Protein AF-A0A4Y7T8H1-F1 (afdb_monomer_lite)

Organism: Coprinellus micaceus (NCBI:txid71717)

Radius of gyration: 14.83 Å; chains: 1; bounding box: 37×35×54 Å

Foldseek 3Di:
DPPPFQADFDPVQAQQDPLRDALSRQLQLLLCLVPVPDGDGYAAAQGEQDAADADPSQDLSCQEQLSLLSSQSSQVRSNYHGDDNVRRNVRNPPNHHQLDHPPVSRDPSHDRDNVSSVDDRPDDPVPPDD

Secondary structure (DSSP, 8-state):
---TT-----TT-----TTS--HHHHHHHHHTTT-TT---PPPPTTPPPPPPPPGGG--TTTSBHHHHHHHHHHHHHTT-PPP-HHHHHTTSTT--BSS---GGGS-TT----GGGG----S--------

Sequence (130 aa):
MASDGEPKCLPDMTTDNSLGQSSCVVAIKLARQCDTSYTLSPRPINGPAYVGPAGEEASDCICNTVFFSLLSDCSWCQGGALGYWSHYSGWCGRRILIGQYPPDLIPQDTAIPSWAYMWTPSSRRRGGHI

Structure (mmCIF, N/CA/C/O backbone):
data_AF-A0A4Y7T8H1-F1
#
_entry.id   AF-A0A4Y7T8H1-F1
#
loop_
_atom_site.group_PDB
_atom_site.id
_atom_site.type_symbol
_atom_site.label_atom_id
_atom_site.label_alt_id
_atom_site.label_comp_id
_atom_site.label_asym_id
_atom_site.label_entity_id
_atom_site.label_seq_id
_atom_site.pdbx_PDB_ins_code
_atom_site.Cartn_x
_atom_site.Cartn_y
_atom_site.Ca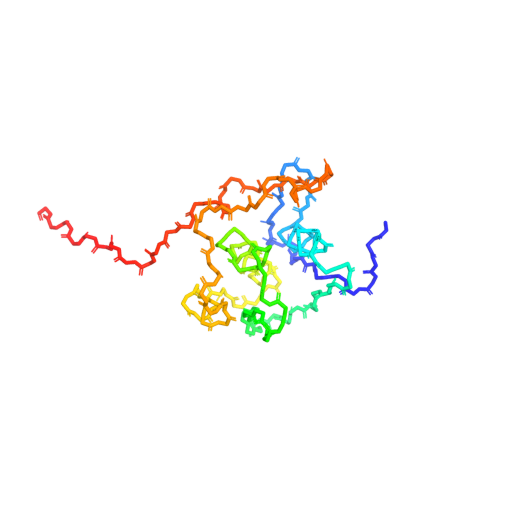rtn_z
_atom_site.occupancy
_atom_site.B_iso_or_equiv
_atom_site.auth_seq_id
_atom_site.auth_comp_id
_atom_site.auth_asym_id
_atom_site.auth_atom_id
_atom_site.pdbx_PDB_model_num
ATOM 1 N N . MET A 1 1 ? -7.617 -0.457 19.308 1.00 35.00 1 MET A N 1
ATOM 2 C CA . MET A 1 1 ? -7.397 0.996 19.445 1.00 35.00 1 MET A CA 1
ATOM 3 C C . MET A 1 1 ? -6.598 1.421 18.233 1.00 35.00 1 MET A C 1
ATOM 5 O O . MET A 1 1 ? -5.517 0.884 18.049 1.00 35.00 1 MET A O 1
ATOM 9 N N . ALA A 1 2 ? -7.177 2.236 17.349 1.00 41.66 2 ALA A N 1
ATOM 10 C CA . ALA A 1 2 ? -6.460 2.749 16.186 1.00 41.66 2 ALA A CA 1
ATOM 11 C C . ALA A 1 2 ? -5.398 3.726 16.696 1.00 41.66 2 ALA A C 1
ATOM 13 O O . ALA A 1 2 ? -5.743 4.706 17.352 1.00 41.66 2 ALA A O 1
ATOM 14 N N . SER A 1 3 ? -4.128 3.409 16.475 1.00 50.19 3 SER A N 1
ATOM 15 C CA . SER A 1 3 ? -3.001 4.276 16.805 1.00 50.19 3 SER A CA 1
ATOM 16 C C . SER A 1 3 ? -3.153 5.619 16.086 1.00 50.19 3 SER A C 1
ATOM 18 O O . SER A 1 3 ? -3.365 5.650 14.872 1.00 50.19 3 SER A O 1
ATOM 20 N N . ASP A 1 4 ? -3.072 6.718 16.837 1.00 51.53 4 ASP A N 1
ATOM 21 C CA . ASP A 1 4 ? -3.092 8.084 16.313 1.00 51.53 4 ASP A CA 1
ATOM 22 C C . ASP A 1 4 ? -1.983 8.246 15.261 1.00 51.53 4 ASP A C 1
ATOM 24 O O . ASP A 1 4 ? -0.799 8.258 15.585 1.00 51.53 4 ASP A O 1
ATOM 28 N N . GLY A 1 5 ? -2.365 8.282 13.982 1.00 69.81 5 GLY A N 1
ATOM 29 C CA . GLY A 1 5 ? -1.432 8.318 12.850 1.00 69.81 5 GLY A CA 1
ATOM 30 C C . GLY A 1 5 ? -1.799 7.398 11.685 1.00 69.81 5 GLY A C 1
ATOM 31 O O . GLY A 1 5 ? -1.234 7.553 10.606 1.00 69.81 5 GLY A O 1
ATOM 32 N N . GLU A 1 6 ? -2.748 6.473 11.858 1.00 79.75 6 GLU A N 1
ATOM 33 C CA . GLU A 1 6 ? -3.214 5.622 10.756 1.00 79.75 6 GLU A CA 1
ATOM 34 C C . GLU A 1 6 ? -4.133 6.394 9.779 1.00 79.75 6 GLU A C 1
ATOM 36 O O . GLU A 1 6 ? -5.000 7.146 10.238 1.00 79.75 6 GLU A O 1
ATOM 41 N N . PRO A 1 7 ? -3.974 6.238 8.448 1.00 90.44 7 PRO A N 1
ATOM 42 C CA . PRO A 1 7 ? -4.821 6.867 7.437 1.00 90.44 7 PRO A CA 1
ATOM 43 C C . PRO A 1 7 ? -6.281 6.438 7.580 1.00 90.44 7 PRO A C 1
ATOM 45 O O . PRO A 1 7 ? -6.600 5.249 7.636 1.00 90.44 7 PRO A O 1
ATOM 48 N N . LYS A 1 8 ? -7.180 7.424 7.617 1.00 90.62 8 LYS A N 1
ATOM 49 C CA . LYS A 1 8 ? -8.628 7.228 7.754 1.00 90.62 8 LYS A CA 1
ATOM 50 C C . LYS A 1 8 ? -9.340 7.847 6.566 1.00 90.62 8 LYS A C 1
ATOM 52 O O . LYS A 1 8 ? -8.998 8.951 6.155 1.00 90.62 8 LYS A O 1
ATOM 57 N N . CYS A 1 9 ? -10.345 7.151 6.055 1.00 92.00 9 CYS A N 1
ATOM 58 C CA . CYS A 1 9 ? -11.190 7.682 5.000 1.00 92.00 9 CYS A CA 1
ATOM 59 C C . CYS A 1 9 ? -12.064 8.839 5.508 1.00 92.00 9 CYS A C 1
ATOM 61 O O . CYS A 1 9 ? -12.377 8.927 6.700 1.00 92.00 9 CYS A O 1
ATOM 63 N N . LEU A 1 10 ? -12.456 9.720 4.590 1.00 92.75 10 LEU A N 1
ATOM 64 C CA . LEU A 1 10 ? -13.443 10.764 4.838 1.00 92.75 10 LEU A CA 1
ATOM 65 C C . LEU A 1 10 ? -14.822 10.137 5.129 1.00 92.75 10 LEU A C 1
ATOM 67 O O . LEU A 1 10 ? -15.107 9.047 4.630 1.00 92.75 10 LEU A O 1
ATOM 71 N N . PRO A 1 11 ? -15.692 10.800 5.918 1.00 86.69 11 PRO A N 1
ATOM 72 C CA . PRO A 1 11 ? -16.966 10.217 6.356 1.00 86.69 11 PRO A CA 1
ATOM 73 C C . PRO A 1 11 ? -17.909 9.774 5.228 1.00 86.69 11 PRO A C 1
ATOM 75 O O . PRO A 1 11 ? -18.721 8.877 5.429 1.00 86.69 11 PRO A O 1
ATOM 78 N N . ASP A 1 12 ? -17.820 10.407 4.061 1.00 86.19 12 ASP A N 1
ATOM 79 C CA . ASP A 1 12 ? -18.641 10.152 2.874 1.00 86.19 12 ASP A CA 1
ATOM 80 C C . ASP A 1 12 ? -17.994 9.184 1.868 1.00 86.19 12 ASP A C 1
ATOM 82 O O . ASP A 1 12 ? -18.626 8.813 0.880 1.00 86.19 12 ASP A O 1
ATOM 86 N N . MET A 1 13 ? -16.760 8.738 2.124 1.00 84.94 13 MET A N 1
ATOM 87 C CA . MET A 1 13 ? -15.978 7.888 1.226 1.00 84.94 13 MET A CA 1
ATOM 88 C C . MET A 1 13 ? -15.685 6.540 1.892 1.00 84.94 13 MET A C 1
ATOM 90 O O . MET A 1 13 ? -14.634 6.335 2.499 1.00 84.94 13 MET A O 1
ATOM 94 N N . THR A 1 14 ? -16.632 5.605 1.805 1.00 82.50 14 THR A N 1
ATOM 95 C CA . THR A 1 14 ? -16.517 4.281 2.438 1.00 82.50 14 THR A CA 1
ATOM 96 C C . THR A 1 14 ? -15.866 3.264 1.505 1.00 82.50 14 THR A C 1
ATOM 98 O O . THR A 1 14 ? -16.277 3.115 0.355 1.00 82.50 14 THR A O 1
ATOM 101 N N . THR A 1 15 ? -14.884 2.524 2.017 1.00 89.50 15 THR A N 1
ATOM 102 C CA . THR A 1 15 ? -14.121 1.514 1.259 1.00 89.50 15 THR A CA 1
ATOM 103 C C . THR A 1 15 ? -14.001 0.187 2.006 1.00 89.50 15 THR A C 1
ATOM 105 O O . THR A 1 15 ? -13.087 -0.605 1.782 1.00 89.50 15 THR A O 1
ATOM 108 N N . ASP A 1 16 ? -14.919 -0.050 2.940 1.00 94.25 16 ASP A N 1
ATOM 109 C CA . ASP A 1 16 ? -14.791 -1.138 3.894 1.00 94.25 16 ASP A CA 1
ATOM 110 C C . ASP A 1 16 ? -14.972 -2.516 3.245 1.00 94.25 16 ASP A C 1
ATOM 112 O O . ASP A 1 16 ? -15.842 -2.742 2.398 1.00 94.25 16 ASP A O 1
ATOM 116 N N . ASN A 1 17 ? -14.151 -3.468 3.679 1.00 94.75 17 ASN A N 1
ATOM 117 C CA . ASN A 1 17 ? -14.331 -4.879 3.367 1.00 94.75 17 ASN A CA 1
ATOM 118 C C . ASN A 1 17 ? -15.471 -5.507 4.201 1.00 94.75 17 ASN A C 1
ATOM 120 O O . ASN A 1 17 ? -16.095 -4.871 5.050 1.00 94.75 17 ASN A O 1
ATOM 124 N N . SER A 1 18 ? -15.706 -6.810 4.020 1.00 96.38 18 SER A N 1
ATOM 125 C CA . SER A 1 18 ? -16.727 -7.567 4.762 1.00 96.38 18 SER A CA 1
ATOM 126 C C . SER A 1 18 ? -16.505 -7.648 6.282 1.00 96.38 18 SER A C 1
ATOM 128 O O . SER A 1 18 ? -17.380 -8.136 6.991 1.00 96.38 18 SER A O 1
ATOM 130 N N . LEU A 1 19 ? -15.345 -7.213 6.782 1.00 95.88 19 LEU A N 1
ATOM 131 C CA . LEU A 1 19 ? -14.999 -7.141 8.203 1.00 95.88 19 LEU A CA 1
ATOM 132 C C . LEU A 1 19 ? -15.049 -5.699 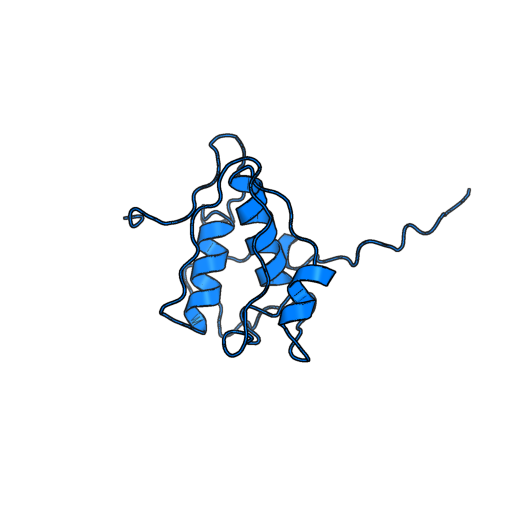8.744 1.00 95.88 19 LEU A C 1
ATOM 134 O O . LEU A 1 19 ? -14.633 -5.469 9.878 1.00 95.88 19 LEU A O 1
ATOM 138 N N . GLY A 1 20 ? -15.526 -4.727 7.955 1.00 93.75 20 GLY A N 1
ATOM 139 C CA . GLY A 1 20 ? -15.581 -3.319 8.360 1.00 93.75 20 GLY A CA 1
ATOM 140 C C . GLY A 1 20 ? -14.211 -2.633 8.395 1.00 93.75 20 GLY A C 1
ATOM 141 O O . GLY A 1 20 ? -14.013 -1.695 9.163 1.00 93.75 20 GLY A O 1
ATOM 142 N N . GLN A 1 21 ? -13.237 -3.132 7.630 1.00 94.62 21 GLN A N 1
ATOM 143 C CA . GLN A 1 21 ? -11.898 -2.550 7.536 1.00 94.62 21 GLN A CA 1
ATOM 144 C C . GLN A 1 21 ? -11.779 -1.759 6.242 1.00 94.62 21 GLN A C 1
ATOM 146 O O . GLN A 1 21 ? -11.973 -2.327 5.166 1.00 94.62 21 GLN A O 1
ATOM 151 N N . SER A 1 22 ? -11.395 -0.491 6.341 1.00 95.00 22 SER A N 1
ATOM 152 C CA . SER A 1 22 ? -11.162 0.348 5.168 1.00 95.00 22 SER A CA 1
ATOM 153 C C . SER A 1 22 ? -10.001 -0.168 4.319 1.00 95.00 22 SER A C 1
ATOM 155 O O . SER A 1 22 ? -9.094 -0.847 4.818 1.00 95.00 22 SER A O 1
ATOM 157 N N . SER A 1 23 ? -9.961 0.232 3.048 1.00 95.88 23 SER A N 1
ATOM 158 C CA . SER A 1 23 ? -8.848 -0.092 2.145 1.00 95.88 23 SER A CA 1
ATOM 159 C C . SER A 1 23 ? -7.476 0.303 2.709 1.00 95.88 23 SER A C 1
ATOM 161 O O . SER A 1 23 ? -6.493 -0.398 2.474 1.00 95.88 23 SER A O 1
ATOM 163 N N . CYS A 1 24 ? -7.401 1.370 3.515 1.00 95.75 24 CYS A N 1
ATOM 164 C CA . CYS A 1 24 ? -6.177 1.781 4.205 1.00 95.75 24 CYS A CA 1
ATOM 165 C C . CYS A 1 24 ? -5.708 0.763 5.252 1.00 95.75 24 CYS A C 1
ATOM 167 O O . CYS A 1 24 ? -4.538 0.375 5.253 1.00 95.75 24 CYS A O 1
ATOM 169 N N . VAL A 1 25 ? -6.627 0.298 6.106 1.00 95.50 25 VAL A N 1
ATOM 170 C CA . VAL A 1 25 ? -6.341 -0.713 7.136 1.00 95.50 25 VAL A CA 1
ATOM 171 C C . VAL A 1 25 ? -5.905 -2.017 6.473 1.00 95.50 25 VAL A C 1
ATOM 173 O O . VAL A 1 25 ? -4.897 -2.609 6.861 1.00 95.50 25 VAL A O 1
ATOM 176 N N . VAL A 1 26 ? -6.637 -2.456 5.442 1.00 96.75 26 VAL A N 1
ATOM 177 C CA . VAL A 1 26 ? -6.313 -3.689 4.712 1.00 96.75 26 VAL A CA 1
ATOM 178 C C . VAL A 1 26 ? -4.932 -3.574 4.062 1.00 96.75 26 VAL A C 1
ATOM 180 O O . VAL A 1 26 ? -4.109 -4.466 4.255 1.00 96.75 26 VAL A O 1
ATOM 183 N N . ALA A 1 27 ? -4.627 -2.470 3.369 1.00 95.69 27 ALA A N 1
ATOM 184 C CA . ALA A 1 27 ? -3.309 -2.253 2.769 1.00 95.69 27 ALA A CA 1
ATOM 185 C C . ALA A 1 27 ? -2.182 -2.355 3.813 1.00 95.69 27 ALA A C 1
ATOM 187 O O . ALA A 1 27 ? -1.240 -3.125 3.627 1.00 95.69 27 ALA A O 1
ATOM 188 N N . ILE A 1 28 ? -2.295 -1.661 4.950 1.00 95.00 28 ILE A N 1
ATOM 189 C CA . ILE A 1 28 ? -1.280 -1.713 6.016 1.00 95.00 28 ILE A CA 1
ATOM 190 C C . ILE A 1 28 ? -1.083 -3.141 6.529 1.00 95.00 28 ILE A C 1
ATOM 192 O O . ILE A 1 28 ? 0.057 -3.586 6.678 1.00 95.00 28 ILE A O 1
ATOM 196 N N . LYS A 1 29 ? -2.170 -3.877 6.785 1.00 95.69 29 LYS A N 1
ATOM 197 C CA . LYS A 1 29 ? -2.087 -5.255 7.284 1.00 95.69 29 LYS A CA 1
ATOM 198 C C . LYS A 1 29 ? -1.374 -6.192 6.312 1.00 95.69 29 LYS A C 1
ATOM 200 O O . LYS A 1 29 ? -0.557 -6.997 6.760 1.00 95.69 29 LYS A O 1
ATOM 205 N N . LEU A 1 30 ? -1.647 -6.060 5.012 1.00 95.62 30 LEU A N 1
ATOM 206 C CA . LEU A 1 30 ? -0.995 -6.852 3.967 1.00 95.62 30 LEU A CA 1
ATOM 207 C C . LEU A 1 30 ? 0.486 -6.491 3.795 1.00 95.62 30 LEU A C 1
ATOM 209 O O . LEU A 1 30 ? 1.318 -7.384 3.662 1.00 95.62 30 LEU A O 1
ATOM 213 N N . ALA A 1 31 ? 0.841 -5.203 3.820 1.00 93.62 31 ALA A N 1
ATOM 214 C CA . ALA A 1 31 ? 2.243 -4.785 3.729 1.00 93.62 31 ALA A CA 1
ATOM 215 C C . ALA A 1 31 ? 3.063 -5.259 4.941 1.00 93.62 31 ALA A C 1
ATOM 217 O O . ALA A 1 31 ? 4.206 -5.700 4.794 1.00 93.62 31 ALA A O 1
ATOM 218 N N . ARG A 1 32 ? 2.450 -5.262 6.132 1.00 93.81 32 ARG A N 1
ATOM 219 C CA . ARG A 1 32 ? 3.090 -5.705 7.379 1.00 93.81 32 ARG A CA 1
ATOM 220 C C . ARG A 1 32 ? 3.444 -7.184 7.446 1.00 93.81 32 ARG A C 1
ATOM 222 O O . ARG A 1 32 ? 4.204 -7.568 8.328 1.00 93.81 32 ARG A O 1
ATOM 229 N N . GLN A 1 33 ? 2.945 -8.000 6.520 1.00 93.31 33 GLN A N 1
ATOM 230 C CA . GLN A 1 33 ? 3.373 -9.398 6.415 1.00 93.31 33 GLN A CA 1
ATOM 231 C C . GLN A 1 33 ? 4.787 -9.543 5.855 1.00 93.31 33 GLN A C 1
ATOM 233 O O . GLN A 1 33 ? 5.384 -10.608 5.971 1.00 93.31 33 GLN A O 1
ATOM 238 N N . CYS A 1 34 ? 5.323 -8.477 5.262 1.00 89.25 34 CYS A N 1
ATOM 239 C CA . CYS A 1 34 ? 6.602 -8.506 4.554 1.00 89.25 34 CYS A CA 1
ATOM 240 C C . CYS A 1 34 ? 7.593 -7.523 5.150 1.00 89.25 34 CYS A C 1
ATOM 242 O O . CYS A 1 34 ? 8.784 -7.811 5.206 1.00 89.25 34 CYS A O 1
ATOM 244 N N . ASP A 1 35 ? 7.084 -6.417 5.685 1.00 90.44 35 ASP A N 1
ATOM 245 C CA . ASP A 1 35 ? 7.830 -5.547 6.575 1.00 90.44 35 ASP A CA 1
ATOM 246 C C . ASP A 1 35 ? 6.949 -5.148 7.759 1.00 90.44 35 ASP A C 1
ATOM 248 O O . ASP A 1 35 ? 6.069 -4.295 7.648 1.00 90.44 35 ASP A O 1
ATOM 252 N N . THR A 1 36 ? 7.205 -5.737 8.928 1.00 91.25 36 THR A N 1
ATOM 253 C CA . THR A 1 36 ? 6.450 -5.443 10.155 1.00 91.25 36 THR A CA 1
ATOM 254 C C . THR A 1 36 ? 6.521 -3.972 10.574 1.00 91.25 36 THR A C 1
ATOM 256 O O . THR A 1 36 ? 5.664 -3.516 11.334 1.00 91.25 36 THR A O 1
ATOM 259 N N . SER A 1 37 ? 7.526 -3.231 10.094 1.00 89.62 37 SER A N 1
ATOM 260 C CA . SER A 1 37 ? 7.699 -1.800 10.347 1.00 89.62 37 SER A CA 1
ATOM 261 C C . SER A 1 37 ? 6.947 -0.904 9.359 1.00 89.62 37 SER A C 1
ATOM 263 O O . SER A 1 37 ? 6.914 0.311 9.560 1.00 89.62 37 SER A O 1
ATOM 265 N N . TYR A 1 38 ? 6.275 -1.481 8.353 1.00 89.94 38 TYR A N 1
ATOM 266 C CA . TYR A 1 38 ? 5.532 -0.720 7.356 1.00 89.94 38 TYR A CA 1
ATOM 267 C C . TYR A 1 38 ? 4.522 0.225 8.014 1.00 89.94 38 TYR A C 1
ATOM 269 O O . TYR A 1 38 ? 3.666 -0.161 8.832 1.00 89.94 38 TYR A O 1
ATOM 277 N N . THR A 1 39 ? 4.611 1.486 7.604 1.00 89.75 39 THR A N 1
ATOM 278 C CA . THR A 1 39 ? 3.671 2.541 7.962 1.00 89.75 39 THR A CA 1
ATOM 279 C C . THR A 1 39 ? 3.158 3.205 6.699 1.00 89.75 39 THR A C 1
ATOM 281 O O . THR A 1 39 ? 3.860 3.314 5.697 1.00 89.75 39 THR A O 1
ATOM 284 N N . LEU A 1 40 ? 1.913 3.663 6.755 1.00 90.50 40 LEU A N 1
ATOM 285 C CA . LEU A 1 40 ? 1.310 4.447 5.694 1.00 90.50 40 LEU A CA 1
ATOM 286 C C . LEU A 1 40 ? 0.948 5.801 6.283 1.00 90.50 40 LEU A C 1
ATOM 288 O O . LEU A 1 40 ? 0.169 5.867 7.228 1.00 90.50 40 LEU A O 1
ATOM 292 N N . SER A 1 41 ? 1.535 6.879 5.772 1.00 91.88 41 SER A N 1
ATOM 293 C CA . SER A 1 41 ? 1.207 8.219 6.260 1.00 91.88 41 SER A CA 1
ATOM 294 C C . SER A 1 41 ? -0.153 8.672 5.722 1.00 91.88 41 SER A C 1
ATOM 296 O O . SER A 1 41 ? -0.445 8.416 4.547 1.00 91.88 41 SER A O 1
ATOM 298 N N . PRO A 1 42 ? -0.965 9.391 6.518 1.00 92.88 42 PRO A N 1
ATOM 299 C CA . PRO A 1 42 ? -2.192 10.006 6.034 1.00 92.88 42 PRO A CA 1
ATOM 300 C C . PRO A 1 42 ? -1.943 10.924 4.840 1.00 92.88 42 PRO A C 1
ATOM 302 O O . PRO A 1 42 ? -0.930 11.630 4.775 1.00 92.88 42 PRO A O 1
ATOM 305 N N . ARG A 1 43 ? -2.876 10.926 3.890 1.00 92.38 43 ARG A N 1
ATOM 306 C CA . ARG A 1 43 ? -2.817 11.767 2.700 1.00 92.38 43 ARG A CA 1
ATOM 307 C C . ARG A 1 43 ? -3.754 12.969 2.852 1.00 92.38 43 ARG A C 1
ATOM 309 O O . ARG A 1 43 ? -4.899 12.783 3.248 1.00 92.38 43 ARG A O 1
ATOM 316 N N . PRO A 1 44 ? -3.296 14.205 2.562 1.00 93.00 44 PRO A N 1
ATOM 317 C CA . PRO A 1 44 ? -4.181 15.361 2.570 1.00 93.00 44 PRO A CA 1
ATOM 318 C C . PRO A 1 44 ? -5.212 15.283 1.442 1.00 93.00 44 PRO A C 1
ATOM 320 O O . PRO A 1 44 ? -4.954 14.708 0.381 1.00 93.00 44 PRO A O 1
ATOM 323 N N . ILE A 1 45 ? -6.340 15.958 1.655 1.00 94.25 45 ILE A N 1
ATOM 324 C CA . ILE A 1 45 ? -7.351 16.208 0.624 1.00 94.25 45 ILE A CA 1
ATOM 325 C C . ILE A 1 45 ? -6.694 16.936 -0.556 1.00 94.25 45 ILE A C 1
ATOM 327 O O . ILE A 1 45 ? -5.882 17.843 -0.364 1.00 94.25 45 ILE A O 1
ATOM 331 N N . ASN A 1 46 ? -7.037 16.531 -1.778 1.00 94.44 46 ASN A N 1
ATOM 332 C CA . ASN A 1 46 ? -6.406 16.946 -3.034 1.00 94.44 46 ASN A CA 1
ATOM 333 C C . ASN A 1 46 ? -4.898 16.631 -3.114 1.00 94.44 46 ASN A C 1
ATOM 335 O O . ASN A 1 46 ? -4.190 17.165 -3.969 1.00 94.44 46 ASN A O 1
ATOM 339 N N . GLY A 1 47 ? -4.392 15.768 -2.229 1.00 93.75 47 GLY A N 1
ATOM 340 C CA . GLY A 1 47 ? -3.017 15.291 -2.248 1.00 93.75 47 GLY A CA 1
ATOM 341 C C . GLY A 1 47 ? -2.741 14.325 -3.405 1.00 93.75 47 GLY A C 1
ATOM 342 O O . GLY A 1 47 ? -3.666 13.765 -3.999 1.00 93.75 47 GLY A O 1
ATOM 343 N N . PRO A 1 48 ? -1.460 14.090 -3.733 1.00 94.38 48 PRO A N 1
ATOM 344 C CA . PRO A 1 48 ? -1.092 13.146 -4.783 1.00 94.38 48 PRO A CA 1
ATOM 345 C C . PRO A 1 48 ? -1.474 11.708 -4.406 1.00 94.38 48 PRO A C 1
ATOM 347 O O . PRO A 1 48 ? -1.647 11.391 -3.234 1.00 94.38 48 PRO A O 1
ATOM 350 N N . ALA A 1 49 ? -1.533 10.801 -5.380 1.00 94.31 49 ALA A N 1
ATOM 351 C CA . ALA A 1 49 ? -1.688 9.378 -5.088 1.00 94.31 49 ALA A CA 1
ATOM 352 C C . ALA A 1 49 ? -0.500 8.846 -4.269 1.00 94.31 49 ALA A C 1
ATOM 354 O O . ALA A 1 49 ? 0.589 9.432 -4.287 1.00 94.31 49 ALA A O 1
ATOM 355 N N . TYR A 1 50 ? -0.675 7.735 -3.556 1.00 93.75 50 TYR A N 1
ATOM 356 C CA . TYR A 1 50 ? 0.478 6.997 -3.039 1.00 93.75 50 TYR A CA 1
ATOM 357 C C . TYR A 1 50 ? 1.358 6.500 -4.192 1.00 93.75 50 TYR A C 1
ATOM 359 O O . TYR A 1 50 ? 0.879 6.204 -5.290 1.00 93.75 50 TYR A O 1
ATOM 367 N N . VAL A 1 51 ? 2.662 6.449 -3.937 1.00 91.06 51 VAL A N 1
ATOM 368 C CA . VAL A 1 51 ? 3.666 6.016 -4.913 1.00 91.06 51 VAL A CA 1
ATOM 369 C C . VAL A 1 51 ? 4.031 4.550 -4.702 1.00 91.06 51 VAL A C 1
ATOM 371 O O . VAL A 1 51 ? 3.680 3.952 -3.684 1.00 91.06 51 VAL A O 1
ATOM 374 N N . GLY A 1 52 ? 4.698 3.974 -5.701 1.00 85.56 52 GLY A N 1
ATOM 375 C CA . GLY A 1 52 ? 5.258 2.633 -5.602 1.00 85.56 52 GLY A CA 1
ATOM 376 C C . GLY A 1 52 ? 6.377 2.537 -4.560 1.00 85.56 52 GLY A C 1
ATOM 377 O O . GLY A 1 52 ? 6.908 3.564 -4.136 1.00 85.56 52 GLY A O 1
ATOM 378 N N . PRO A 1 53 ? 6.722 1.313 -4.140 1.00 83.75 53 PRO A N 1
ATOM 379 C CA . PRO A 1 53 ? 7.747 1.071 -3.129 1.00 83.75 53 PRO A CA 1
ATOM 380 C C . PRO A 1 53 ? 9.142 1.399 -3.647 1.00 83.75 53 PRO A C 1
ATOM 382 O O . PRO A 1 53 ? 9.475 1.055 -4.778 1.00 83.75 53 PRO A O 1
ATOM 385 N N . ALA A 1 54 ? 9.979 2.041 -2.837 1.00 73.56 54 ALA A N 1
ATOM 386 C CA . ALA A 1 54 ? 11.308 2.444 -3.281 1.00 73.56 54 ALA A CA 1
ATOM 387 C C . ALA A 1 54 ? 12.362 1.378 -2.938 1.00 73.56 54 ALA A C 1
ATOM 389 O O . ALA A 1 54 ? 12.415 0.863 -1.826 1.00 73.56 54 ALA A O 1
ATOM 390 N N . GLY A 1 55 ? 13.256 1.085 -3.887 1.00 75.62 55 GLY A N 1
ATOM 391 C CA . GLY A 1 55 ? 14.455 0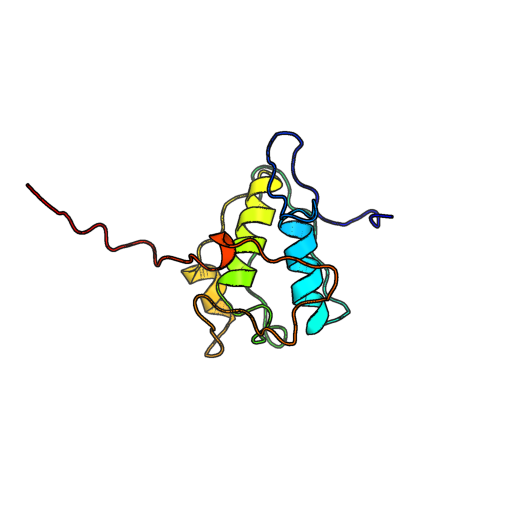.282 -3.631 1.00 75.62 55 GLY A CA 1
ATOM 392 C C . GLY A 1 55 ? 14.159 -1.120 -3.086 1.00 75.62 55 GLY A C 1
ATOM 393 O O . GLY A 1 55 ? 13.527 -1.932 -3.759 1.00 75.62 55 GLY A O 1
ATOM 394 N N . GLU A 1 56 ? 14.668 -1.412 -1.889 1.00 74.50 56 GLU A N 1
ATOM 395 C CA . GLU A 1 56 ? 14.599 -2.741 -1.262 1.00 74.50 56 GLU A CA 1
ATOM 396 C C . GLU A 1 56 ? 13.212 -3.099 -0.713 1.00 74.50 56 GLU A C 1
ATOM 398 O O . GLU A 1 56 ? 12.942 -4.272 -0.467 1.00 74.50 56 GLU A O 1
ATOM 403 N N . GLU A 1 57 ? 12.301 -2.129 -0.594 1.00 79.75 57 GLU A N 1
ATOM 404 C CA . GLU A 1 57 ? 10.924 -2.379 -0.151 1.00 79.75 57 GLU A CA 1
ATOM 405 C C . GLU A 1 57 ? 10.129 -3.193 -1.191 1.00 79.75 57 GLU A C 1
ATOM 407 O O . GLU A 1 57 ? 9.167 -3.885 -0.850 1.00 79.75 57 GLU A O 1
ATOM 412 N N . ALA A 1 58 ? 10.538 -3.150 -2.468 1.00 85.81 58 ALA A N 1
ATOM 413 C CA . ALA A 1 58 ? 9.869 -3.833 -3.570 1.00 85.81 58 ALA A CA 1
ATOM 414 C C . ALA A 1 58 ? 9.870 -5.368 -3.401 1.00 85.81 58 ALA A C 1
ATOM 416 O O . ALA A 1 58 ? 10.832 -6.070 -3.733 1.00 85.81 58 ALA A O 1
ATOM 417 N N . SER A 1 59 ? 8.732 -5.891 -2.946 1.00 87.56 59 SER A N 1
ATOM 418 C CA . SER A 1 59 ? 8.473 -7.309 -2.683 1.00 87.56 59 SER A CA 1
ATOM 419 C C . SER A 1 59 ? 7.141 -7.747 -3.291 1.00 87.56 59 SER A C 1
ATOM 421 O O . SER A 1 59 ? 6.292 -6.913 -3.604 1.00 87.56 59 SER A O 1
ATOM 423 N N . ASP A 1 60 ? 6.914 -9.055 -3.410 1.00 85.38 60 ASP A N 1
ATOM 424 C CA . ASP A 1 60 ? 5.675 -9.615 -3.974 1.00 85.38 60 ASP A CA 1
ATOM 425 C C . ASP A 1 60 ? 4.406 -9.180 -3.209 1.00 85.38 60 ASP A C 1
ATOM 427 O O . ASP A 1 60 ? 3.302 -9.208 -3.753 1.00 85.38 60 ASP A O 1
ATOM 431 N N . CYS A 1 61 ? 4.558 -8.713 -1.969 1.00 87.69 61 CYS A N 1
ATOM 432 C CA . CYS A 1 61 ? 3.477 -8.284 -1.083 1.00 87.69 61 CYS A CA 1
ATOM 433 C C . CYS A 1 61 ? 2.898 -6.924 -1.443 1.00 87.69 61 CYS A C 1
ATOM 435 O O . CYS A 1 61 ? 1.711 -6.677 -1.240 1.00 87.69 61 CYS A O 1
ATOM 437 N N . ILE A 1 62 ? 3.731 -6.046 -1.991 1.00 92.94 62 ILE A N 1
ATOM 438 C CA . ILE A 1 62 ? 3.331 -4.686 -2.354 1.00 92.94 62 ILE A CA 1
ATOM 439 C C . ILE A 1 62 ? 3.427 -4.455 -3.862 1.00 92.94 62 ILE A C 1
ATOM 441 O O . ILE A 1 62 ? 2.630 -3.718 -4.432 1.00 92.94 62 ILE A O 1
ATOM 445 N N . CYS A 1 63 ? 4.293 -5.190 -4.558 1.00 94.31 63 CYS A N 1
ATOM 446 C CA . CYS A 1 63 ? 4.393 -5.176 -6.010 1.00 94.31 63 CYS A CA 1
ATOM 447 C C . CYS A 1 63 ? 3.408 -6.125 -6.692 1.00 94.31 63 CYS A C 1
ATOM 449 O O . CYS A 1 63 ? 3.753 -6.995 -7.496 1.00 94.31 63 CYS A O 1
ATOM 451 N N . ASN A 1 64 ? 2.135 -5.910 -6.394 1.00 95.00 64 ASN A N 1
ATOM 452 C CA . ASN A 1 64 ? 1.038 -6.597 -7.042 1.00 95.00 64 ASN A CA 1
ATOM 453 C C . ASN A 1 64 ? -0.159 -5.663 -7.232 1.00 95.00 64 ASN A C 1
ATOM 455 O O . ASN A 1 64 ? -0.314 -4.659 -6.531 1.00 95.00 64 ASN A O 1
ATOM 459 N N . THR A 1 65 ? -1.018 -5.982 -8.198 1.00 95.62 65 THR A N 1
ATOM 460 C CA . THR A 1 65 ? -2.161 -5.112 -8.505 1.00 95.62 65 THR A CA 1
ATOM 461 C C . THR A 1 65 ? -3.208 -5.097 -7.396 1.00 95.62 65 THR A C 1
ATOM 463 O O . THR A 1 65 ? -3.975 -4.148 -7.332 1.00 95.62 65 THR A O 1
ATOM 466 N N . VAL A 1 66 ? -3.267 -6.119 -6.535 1.00 96.56 66 VAL A N 1
ATOM 467 C CA . VAL A 1 66 ? -4.243 -6.199 -5.435 1.00 96.56 66 VAL A CA 1
ATOM 468 C C . VAL A 1 66 ? -3.917 -5.163 -4.363 1.00 96.56 66 VAL A C 1
ATOM 470 O O . VAL A 1 66 ? -4.769 -4.355 -3.996 1.00 96.56 66 VAL A O 1
ATOM 473 N N . PHE A 1 67 ? -2.660 -5.127 -3.927 1.00 96.56 67 PHE A N 1
ATOM 474 C CA . PHE A 1 67 ? -2.142 -4.129 -3.006 1.00 96.56 67 PHE A CA 1
ATOM 475 C C . PHE A 1 67 ? -2.239 -2.724 -3.600 1.00 96.56 67 PHE A C 1
ATOM 477 O O . PHE A 1 67 ? -2.720 -1.812 -2.933 1.00 96.56 67 PHE A O 1
ATOM 484 N N . PHE A 1 68 ? -1.869 -2.545 -4.872 1.00 95.94 68 PHE A N 1
ATOM 485 C CA . PHE A 1 68 ? -2.039 -1.259 -5.548 1.00 95.94 68 PHE A CA 1
ATOM 486 C C . PHE A 1 68 ? -3.502 -0.799 -5.581 1.00 95.94 68 PHE A C 1
ATOM 488 O O . PHE A 1 68 ? -3.760 0.372 -5.319 1.00 95.94 68 PHE A O 1
ATOM 495 N N . SER A 1 69 ? -4.451 -1.689 -5.888 1.00 96.44 69 SER A N 1
ATOM 496 C CA . SER A 1 69 ? -5.883 -1.367 -5.893 1.00 96.44 69 SER A CA 1
ATOM 497 C C . SER A 1 69 ? -6.334 -0.837 -4.530 1.00 96.44 69 SER A C 1
ATOM 499 O O . SER A 1 69 ? -6.933 0.234 -4.463 1.00 96.44 69 SER A O 1
ATOM 501 N N . LEU A 1 70 ? -5.967 -1.529 -3.446 1.00 96.69 70 LEU A N 1
ATOM 502 C CA . LEU A 1 70 ? -6.251 -1.107 -2.069 1.00 96.69 70 LEU A CA 1
ATOM 503 C C . LEU A 1 70 ? -5.579 0.225 -1.715 1.00 96.69 70 LEU A C 1
ATOM 505 O O . LEU A 1 70 ? -6.199 1.100 -1.119 1.00 96.69 70 LEU A O 1
ATOM 509 N N . LEU A 1 71 ? -4.316 0.405 -2.098 1.00 96.25 71 LEU A N 1
ATOM 510 C CA . LEU A 1 71 ? -3.555 1.615 -1.802 1.00 96.25 71 LEU A CA 1
ATOM 511 C C . LEU A 1 71 ? -4.084 2.833 -2.579 1.00 96.25 71 LEU A C 1
ATOM 513 O O . LEU A 1 71 ? -4.182 3.933 -2.037 1.00 96.25 71 LEU A O 1
ATOM 517 N N . SER A 1 72 ? -4.447 2.638 -3.846 1.00 95.50 72 SER A N 1
ATOM 518 C CA . SER A 1 72 ? -5.054 3.663 -4.698 1.00 95.50 72 SER A CA 1
ATOM 519 C C . SER A 1 72 ? -6.403 4.110 -4.135 1.00 95.50 72 SER A C 1
ATOM 521 O O . SER A 1 72 ? -6.658 5.308 -4.006 1.00 95.50 72 SER A O 1
ATOM 523 N N . ASP A 1 73 ? -7.228 3.150 -3.725 1.00 95.62 73 ASP A N 1
ATOM 524 C CA . ASP A 1 73 ? -8.526 3.403 -3.110 1.00 95.62 73 ASP A CA 1
ATOM 525 C C . ASP A 1 73 ? -8.395 4.040 -1.715 1.00 95.62 73 ASP A C 1
ATOM 527 O O . ASP A 1 73 ? -9.130 4.962 -1.379 1.00 95.62 73 ASP A O 1
ATOM 531 N N . CYS A 1 74 ? -7.373 3.663 -0.939 1.00 96.50 74 CYS A N 1
ATOM 532 C CA . CYS A 1 74 ? -7.020 4.346 0.306 1.00 96.50 74 CYS A CA 1
ATOM 533 C C . CYS A 1 74 ? -6.657 5.825 0.078 1.00 96.50 74 CYS A C 1
ATOM 535 O O . CYS A 1 74 ? -7.056 6.691 0.857 1.00 96.50 74 CYS A O 1
ATOM 537 N N . SER A 1 75 ? -5.908 6.147 -0.982 1.00 95.75 75 SER A N 1
ATOM 538 C CA . SER A 1 75 ? -5.623 7.545 -1.339 1.00 95.75 75 SER A CA 1
ATOM 539 C C . SER A 1 75 ? -6.907 8.298 -1.683 1.00 95.75 75 SER A C 1
ATOM 541 O O . SER A 1 75 ? -7.141 9.393 -1.172 1.00 95.75 75 SER A O 1
ATOM 543 N N . TRP A 1 76 ? -7.763 7.690 -2.506 1.00 95.38 76 TRP A N 1
ATOM 544 C CA . TRP A 1 76 ? -9.032 8.283 -2.919 1.00 95.38 76 TRP A CA 1
ATOM 545 C C . TRP A 1 76 ? -9.986 8.506 -1.743 1.00 95.38 76 TRP A C 1
ATOM 547 O O . TRP A 1 76 ? -10.545 9.593 -1.610 1.00 95.38 76 TRP A O 1
ATOM 557 N N . CYS A 1 77 ? -10.104 7.538 -0.833 1.00 96.00 77 CYS A N 1
ATOM 558 C CA . CYS A 1 77 ? -10.996 7.655 0.316 1.00 96.00 77 CYS A CA 1
ATOM 559 C C . CYS A 1 77 ? -10.564 8.754 1.301 1.00 96.00 77 CYS A C 1
ATOM 561 O O . CYS A 1 77 ? -11.395 9.300 2.019 1.00 96.00 77 CYS A O 1
ATOM 563 N N . GLN A 1 78 ? -9.279 9.121 1.317 1.00 95.06 78 GLN A N 1
ATOM 564 C CA . GLN A 1 78 ? -8.747 10.263 2.073 1.00 95.06 78 GLN A CA 1
ATOM 565 C C . GLN A 1 78 ? -8.972 11.615 1.364 1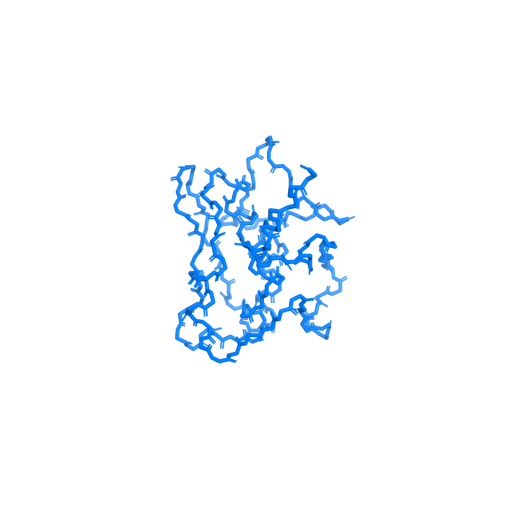.00 95.06 78 GLN A C 1
ATOM 567 O O . GLN A 1 78 ? -8.536 12.659 1.850 1.00 95.06 78 GLN A O 1
ATOM 572 N N . GLY A 1 79 ? -9.634 11.613 0.202 1.00 94.25 79 GLY A N 1
ATOM 573 C CA . GLY A 1 79 ? -9.808 12.782 -0.660 1.00 94.25 79 GLY A CA 1
ATOM 574 C C . GLY A 1 79 ? -8.586 13.096 -1.525 1.00 94.25 79 GLY A C 1
ATOM 575 O O . GLY A 1 79 ? -8.501 14.194 -2.072 1.00 94.25 79 GLY A O 1
ATOM 576 N N . GLY A 1 80 ? -7.620 12.181 -1.624 1.00 94.69 80 GLY A N 1
ATOM 577 C CA . GLY A 1 80 ? -6.455 12.295 -2.498 1.00 94.69 80 GLY A CA 1
ATOM 578 C C . GLY A 1 80 ? -6.733 11.827 -3.930 1.00 94.69 80 GLY A C 1
ATOM 579 O O . GLY A 1 80 ? -7.832 11.401 -4.287 1.00 94.69 80 GLY A O 1
ATOM 580 N N . ALA A 1 81 ? -5.709 11.886 -4.778 1.00 95.06 81 ALA A N 1
ATOM 581 C CA . ALA A 1 81 ? -5.800 11.396 -6.149 1.00 95.06 81 ALA A CA 1
ATOM 582 C C . ALA A 1 81 ? -5.768 9.857 -6.221 1.00 95.06 81 ALA A C 1
ATOM 584 O O . ALA A 1 81 ? -5.091 9.199 -5.426 1.00 95.06 81 ALA A O 1
ATOM 585 N N . LEU A 1 82 ? -6.438 9.292 -7.230 1.00 92.88 82 LEU A N 1
ATOM 586 C CA . LEU A 1 82 ? -6.294 7.883 -7.603 1.00 92.88 82 LEU A CA 1
ATOM 587 C C . LEU A 1 82 ? -4.909 7.622 -8.207 1.00 92.88 82 LEU A C 1
ATOM 589 O O . LEU A 1 82 ? -4.378 8.428 -8.977 1.00 92.88 82 LEU A O 1
ATOM 593 N N . GLY A 1 83 ? -4.330 6.473 -7.870 1.00 90.69 83 GLY A N 1
ATOM 594 C CA . GLY A 1 83 ? -3.068 6.012 -8.433 1.00 90.69 83 GLY A CA 1
ATOM 595 C C . GLY A 1 83 ? -3.221 5.473 -9.854 1.00 90.69 83 GLY A C 1
ATOM 596 O O . GLY A 1 83 ? -4.260 4.936 -10.237 1.00 90.69 83 GLY A O 1
ATOM 597 N N . TYR A 1 84 ? -2.138 5.555 -10.627 1.00 92.00 84 TYR A N 1
ATOM 598 C CA . TYR A 1 84 ? -2.015 4.889 -11.923 1.00 92.00 84 TYR A CA 1
ATOM 599 C C . TYR A 1 84 ? -1.074 3.699 -11.797 1.00 92.00 84 TYR A C 1
ATOM 601 O O . TYR A 1 84 ? 0.062 3.853 -11.345 1.00 92.00 84 TYR A O 1
ATOM 609 N N . TRP A 1 85 ? -1.521 2.525 -12.249 1.00 91.62 85 TRP A N 1
ATOM 610 C CA . TRP A 1 85 ? -0.718 1.306 -12.148 1.00 91.62 85 TRP A CA 1
ATOM 611 C C . TRP A 1 85 ? 0.625 1.445 -12.859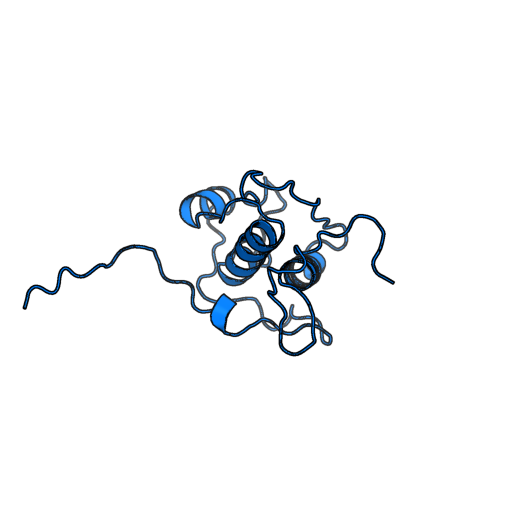 1.00 91.62 85 TRP A C 1
ATOM 613 O O . TRP A 1 85 ? 1.635 1.076 -12.285 1.00 91.62 85 TRP A O 1
ATOM 623 N N . SER A 1 86 ? 0.661 2.042 -14.055 1.00 91.06 86 SER A N 1
ATOM 624 C CA . SER A 1 86 ? 1.907 2.242 -14.810 1.00 91.06 86 SER A CA 1
ATOM 625 C C . SER A 1 86 ? 2.953 3.052 -14.042 1.00 91.06 86 SER A C 1
ATOM 627 O O . SER A 1 86 ? 4.144 2.772 -14.155 1.00 91.06 86 SER A O 1
ATOM 629 N N . HIS A 1 87 ? 2.518 4.032 -13.243 1.00 91.38 87 HIS A N 1
ATOM 630 C CA . HIS A 1 87 ? 3.406 4.804 -12.380 1.00 91.38 87 HIS A CA 1
ATOM 631 C C . HIS A 1 87 ? 3.855 3.977 -11.172 1.00 91.38 87 HIS A C 1
ATOM 633 O O . HIS A 1 87 ? 5.041 3.943 -10.866 1.00 91.38 87 HIS A O 1
ATOM 639 N N . TYR A 1 88 ? 2.927 3.269 -10.525 1.00 92.56 88 TYR A N 1
ATOM 640 C CA . TYR A 1 88 ? 3.218 2.419 -9.370 1.00 92.56 88 TYR A CA 1
ATOM 641 C C . TYR A 1 88 ? 4.184 1.275 -9.720 1.00 92.56 88 TYR A C 1
ATOM 643 O O . TYR A 1 88 ? 5.221 1.110 -9.082 1.00 92.56 88 TYR A O 1
ATOM 651 N N . SER A 1 89 ? 3.885 0.527 -10.783 1.00 91.75 89 SER A N 1
ATOM 652 C CA . SER A 1 89 ? 4.651 -0.639 -11.223 1.00 91.75 89 SER A CA 1
ATOM 653 C C . SER A 1 89 ? 6.056 -0.290 -11.703 1.00 91.75 89 SER A C 1
ATOM 655 O O . SER A 1 89 ? 6.927 -1.154 -11.689 1.00 91.75 89 SER A O 1
ATOM 657 N N . GLY A 1 90 ? 6.297 0.964 -12.107 1.00 91.50 90 GLY A N 1
ATOM 658 C CA . GLY A 1 90 ? 7.634 1.443 -12.467 1.00 91.50 90 GLY A CA 1
ATOM 659 C C . GLY A 1 90 ? 8.655 1.278 -11.336 1.00 91.50 90 GLY A C 1
ATOM 660 O O . GLY A 1 90 ? 9.838 1.089 -11.605 1.00 91.50 90 GLY A O 1
ATOM 661 N N . TRP A 1 91 ? 8.189 1.258 -10.086 1.00 90.62 91 TRP A N 1
ATOM 662 C CA . TRP A 1 91 ? 9.019 1.078 -8.895 1.00 90.62 91 TRP A CA 1
ATOM 663 C C . TRP A 1 91 ? 9.232 -0.391 -8.496 1.00 90.62 91 TRP A C 1
ATOM 665 O O . TRP A 1 91 ? 10.091 -0.699 -7.679 1.00 90.62 91 TRP A O 1
ATOM 675 N N . CYS A 1 92 ? 8.499 -1.319 -9.113 1.00 90.12 92 CYS A N 1
ATOM 676 C CA . CYS A 1 92 ? 8.521 -2.745 -8.775 1.00 90.12 92 CYS A CA 1
ATOM 677 C C . CYS A 1 92 ? 9.545 -3.573 -9.565 1.00 90.12 92 CYS A C 1
ATOM 679 O O . CYS A 1 92 ? 9.718 -4.776 -9.335 1.00 90.12 92 CYS A O 1
ATOM 681 N N . GLY A 1 93 ? 10.243 -2.948 -10.517 1.00 85.50 93 GLY A N 1
ATOM 682 C CA . GLY A 1 93 ? 11.205 -3.631 -11.374 1.00 85.50 93 GLY A CA 1
ATOM 683 C C . GLY A 1 93 ? 10.569 -4.821 -12.101 1.00 85.50 93 GLY A C 1
ATOM 684 O O . GLY A 1 93 ? 9.605 -4.663 -12.845 1.00 85.50 93 GLY A O 1
ATOM 685 N N . ARG A 1 94 ? 11.124 -6.024 -11.904 1.00 80.75 94 ARG A N 1
ATOM 686 C CA . ARG A 1 94 ? 10.629 -7.268 -12.531 1.00 80.75 94 ARG A CA 1
ATOM 687 C C . ARG A 1 94 ? 9.680 -8.086 -11.647 1.00 80.75 94 ARG A C 1
ATOM 689 O O . ARG A 1 94 ? 9.153 -9.087 -12.123 1.00 80.75 94 ARG A O 1
ATOM 696 N N . ARG A 1 95 ? 9.482 -7.705 -10.383 1.00 81.44 95 ARG A N 1
ATOM 697 C CA . ARG A 1 95 ? 8.625 -8.437 -9.440 1.00 81.44 95 ARG A CA 1
ATOM 698 C C . ARG A 1 95 ? 7.230 -7.852 -9.527 1.00 81.44 95 ARG A C 1
ATOM 700 O O . ARG A 1 95 ? 6.977 -6.812 -8.943 1.00 81.44 95 ARG A O 1
ATOM 707 N N . ILE A 1 96 ? 6.368 -8.445 -10.346 1.00 89.62 96 ILE A N 1
ATOM 708 C CA . ILE A 1 96 ? 5.003 -7.958 -10.548 1.00 89.62 96 ILE A CA 1
ATOM 709 C C . ILE A 1 96 ? 4.047 -9.145 -10.564 1.00 89.62 96 ILE A C 1
ATOM 711 O O . ILE A 1 96 ? 4.146 -10.004 -11.441 1.00 89.62 96 ILE A O 1
ATOM 715 N N . LEU A 1 97 ? 3.076 -9.142 -9.649 1.00 91.88 97 LEU A N 1
ATOM 716 C CA . LEU A 1 97 ? 1.939 -10.063 -9.687 1.00 91.88 97 LEU A CA 1
ATOM 717 C C . LEU A 1 97 ? 0.676 -9.323 -10.154 1.00 91.88 97 LEU A C 1
ATOM 719 O O . LEU A 1 97 ? 0.298 -8.285 -9.608 1.00 91.88 97 LEU A O 1
ATOM 723 N N . ILE A 1 98 ? 0.012 -9.856 -11.180 1.00 92.88 98 ILE A N 1
ATOM 724 C CA . ILE A 1 98 ? -1.222 -9.285 -11.735 1.00 92.88 98 ILE A CA 1
ATOM 725 C C . ILE A 1 98 ? -2.423 -10.096 -11.251 1.00 92.88 98 ILE A C 1
ATOM 727 O O . ILE A 1 98 ? -2.469 -11.314 -11.420 1.00 92.88 98 ILE A O 1
ATOM 731 N N . GLY A 1 99 ? -3.401 -9.401 -10.674 1.00 92.69 99 GLY A N 1
ATOM 732 C CA . GLY A 1 99 ? -4.664 -9.957 -10.189 1.00 92.69 99 GLY A CA 1
ATOM 733 C C . GLY A 1 99 ? -4.509 -10.936 -9.027 1.00 92.69 99 GLY A C 1
ATOM 734 O O . GLY A 1 99 ? -5.386 -11.768 -8.829 1.00 92.69 99 GLY A O 1
ATOM 735 N N . GLN A 1 100 ? -3.384 -10.900 -8.307 1.00 92.69 100 GLN A N 1
ATOM 736 C CA . GLN A 1 100 ? -3.031 -11.896 -7.296 1.00 92.69 100 GLN A CA 1
ATOM 737 C C . GLN A 1 100 ? -2.325 -11.248 -6.104 1.00 92.69 100 GLN A C 1
ATOM 739 O O . GLN A 1 100 ? -1.572 -10.291 -6.272 1.00 92.69 100 GLN A O 1
ATOM 744 N N . TYR A 1 101 ? -2.553 -11.811 -4.919 1.00 94.25 101 TYR A N 1
ATOM 745 C CA . TYR A 1 101 ? -1.804 -11.557 -3.691 1.00 94.25 101 TYR A CA 1
ATOM 746 C C . TYR A 1 101 ? -1.441 -12.922 -3.074 1.00 94.25 101 TYR A C 1
ATOM 748 O O . TYR A 1 101 ? -2.282 -13.825 -3.150 1.00 94.25 101 TYR A O 1
ATOM 756 N N . PRO A 1 102 ? -0.236 -13.119 -2.503 1.00 93.62 102 PRO A N 1
ATOM 757 C CA . PRO A 1 102 ? 0.157 -14.410 -1.938 1.00 93.62 102 PRO A CA 1
ATOM 758 C C . PRO A 1 102 ? -0.811 -14.872 -0.829 1.00 93.62 102 PRO A C 1
ATOM 760 O O . PRO A 1 102 ? -0.920 -14.198 0.195 1.00 93.62 102 PRO A O 1
ATOM 763 N N . PRO A 1 103 ? -1.524 -16.002 -0.997 1.00 91.62 103 PRO A N 1
ATOM 764 C CA . PRO A 1 103 ? -2.598 -16.394 -0.081 1.00 91.62 103 PRO A CA 1
ATOM 765 C C . PRO A 1 103 ? -2.094 -16.716 1.331 1.00 91.62 103 PRO A C 1
ATOM 767 O O . PRO A 1 103 ? -2.762 -16.379 2.304 1.00 91.62 103 PRO A O 1
ATOM 770 N N . ASP A 1 104 ? -0.892 -17.285 1.448 1.00 93.06 104 ASP A N 1
ATOM 771 C CA . ASP A 1 104 ? -0.267 -17.623 2.735 1.00 93.06 104 ASP A CA 1
ATOM 772 C C . ASP A 1 104 ? 0.150 -16.383 3.545 1.00 93.06 104 ASP A C 1
ATOM 774 O O . ASP A 1 104 ? 0.454 -16.487 4.731 1.00 93.06 104 ASP A O 1
ATOM 778 N N . LEU A 1 105 ? 0.148 -15.202 2.914 1.00 93.75 105 LEU A N 1
ATOM 779 C CA . LEU A 1 105 ? 0.443 -13.915 3.541 1.00 93.75 105 LEU A CA 1
ATOM 780 C C . LEU A 1 105 ? -0.830 -13.116 3.845 1.00 93.75 105 LEU A C 1
ATOM 782 O O . LEU A 1 105 ? -0.749 -11.924 4.099 1.00 93.75 105 LEU A O 1
ATOM 786 N N . ILE A 1 106 ? -2.027 -13.701 3.787 1.00 95.94 106 ILE A N 1
ATOM 787 C CA . ILE A 1 106 ? -3.246 -12.988 4.194 1.00 95.94 106 ILE A CA 1
ATOM 788 C C . ILE A 1 106 ? -3.461 -13.220 5.699 1.00 95.94 106 ILE A C 1
ATOM 790 O O . ILE A 1 106 ? -3.670 -14.365 6.106 1.00 95.94 106 ILE A O 1
ATOM 794 N N . PRO A 1 107 ? -3.443 -12.175 6.552 1.00 95.44 107 PRO A N 1
ATOM 795 C CA . PRO A 1 107 ? -3.682 -12.346 7.984 1.00 95.44 107 PRO A CA 1
ATOM 796 C C . PRO A 1 107 ? -5.086 -12.893 8.258 1.00 95.44 107 PRO A C 1
ATOM 798 O O . PRO A 1 107 ? -6.048 -12.487 7.607 1.00 95.44 107 PRO A O 1
ATOM 801 N N . GLN A 1 108 ? -5.229 -13.751 9.275 1.00 94.00 108 GLN A N 1
ATOM 802 C CA . GLN A 1 108 ? -6.512 -14.389 9.623 1.00 94.00 108 GLN A CA 1
ATOM 803 C C . GLN A 1 108 ? -7.650 -13.393 9.895 1.00 94.00 108 GLN A C 1
ATOM 805 O O . GLN A 1 108 ? -8.819 -13.719 9.712 1.00 94.00 108 GLN A O 1
ATOM 810 N N . ASP A 1 109 ? -7.318 -12.181 10.333 1.00 95.25 109 ASP A N 1
ATOM 811 C CA . ASP A 1 109 ? -8.267 -11.124 10.670 1.00 95.25 109 ASP A CA 1
ATOM 812 C C . ASP A 1 109 ? -8.415 -10.079 9.548 1.00 95.25 109 ASP A C 1
ATOM 814 O O . ASP A 1 109 ? -8.771 -8.930 9.818 1.00 95.25 109 ASP A O 1
ATOM 818 N N . THR A 1 110 ? -8.096 -10.439 8.302 1.00 96.75 110 THR A N 1
ATOM 819 C CA . THR A 1 110 ? -8.104 -9.534 7.146 1.00 96.75 110 THR A CA 1
ATOM 820 C C . THR A 1 110 ? -8.841 -10.159 5.969 1.00 96.75 110 THR A C 1
ATOM 822 O O . THR A 1 110 ? -8.557 -11.283 5.568 1.00 96.75 110 THR A O 1
ATOM 825 N N . ALA A 1 111 ? -9.763 -9.404 5.371 1.00 96.75 111 ALA A N 1
ATOM 826 C CA . ALA A 1 111 ? -10.432 -9.795 4.135 1.00 96.75 111 ALA A CA 1
ATOM 827 C C . ALA A 1 111 ? -10.025 -8.854 2.997 1.00 96.75 111 ALA A C 1
ATOM 829 O O . ALA A 1 111 ? -10.159 -7.636 3.106 1.00 96.75 111 ALA A O 1
ATOM 830 N N . ILE A 1 112 ? -9.550 -9.402 1.881 1.00 96.81 112 ILE A N 1
ATOM 831 C CA . ILE A 1 112 ? -9.297 -8.603 0.680 1.00 96.81 112 ILE A CA 1
ATOM 832 C C . ILE A 1 112 ? -10.611 -8.520 -0.116 1.00 96.81 112 ILE A C 1
ATOM 834 O O . ILE A 1 112 ? -11.126 -9.568 -0.515 1.00 96.81 112 ILE A O 1
ATOM 838 N N . PRO A 1 113 ? -11.173 -7.321 -0.365 1.00 95.31 113 PRO A N 1
ATOM 839 C CA . PRO A 1 113 ? -12.358 -7.170 -1.203 1.00 95.31 113 PRO A CA 1
ATOM 840 C C . PRO A 1 113 ? -12.156 -7.763 -2.601 1.00 95.31 113 PRO A C 1
ATOM 842 O O . PRO A 1 113 ? -11.100 -7.600 -3.212 1.00 95.31 113 PRO A O 1
ATOM 845 N N . SER A 1 114 ? -13.190 -8.402 -3.154 1.00 93.88 114 SER A N 1
ATOM 846 C CA . SER A 1 114 ? -13.113 -9.055 -4.470 1.00 93.88 114 SER A CA 1
ATOM 847 C C . SER A 1 114 ? -12.737 -8.089 -5.598 1.00 93.88 114 SER A C 1
ATOM 849 O O . SER A 1 114 ? -11.987 -8.462 -6.500 1.00 93.88 114 SER A O 1
ATOM 851 N N . TRP A 1 115 ? -13.191 -6.834 -5.528 1.00 93.31 115 TRP A N 1
ATOM 852 C CA . TRP A 1 115 ? -12.871 -5.804 -6.518 1.00 93.31 115 TRP A CA 1
ATOM 853 C C . TRP A 1 115 ? -11.367 -5.503 -6.599 1.00 93.31 115 TRP A C 1
ATOM 855 O O . TRP A 1 115 ? -10.887 -5.156 -7.676 1.00 93.31 115 TRP A O 1
ATOM 865 N N . ALA A 1 116 ? -10.599 -5.702 -5.519 1.00 95.06 116 ALA A N 1
ATOM 866 C CA . ALA A 1 116 ? -9.157 -5.445 -5.518 1.00 95.06 116 ALA A CA 1
ATOM 867 C C . ALA A 1 116 ? -8.398 -6.388 -6.473 1.00 95.06 116 ALA A C 1
ATOM 869 O O . ALA A 1 116 ? -7.354 -6.020 -7.016 1.00 95.06 116 ALA A O 1
ATOM 870 N N . TYR A 1 117 ? -8.953 -7.577 -6.735 1.00 94.62 117 TYR A N 1
ATOM 871 C CA . TYR A 1 117 ? -8.425 -8.549 -7.697 1.00 94.62 117 TYR A CA 1
ATOM 872 C C . TYR A 1 117 ? -8.808 -8.246 -9.150 1.00 94.62 117 TYR A C 1
ATOM 874 O O . TYR A 1 117 ? -8.169 -8.755 -10.069 1.00 94.62 117 TYR A O 1
ATOM 882 N N . MET A 1 118 ? -9.815 -7.401 -9.385 1.00 89.50 118 MET A N 1
ATOM 883 C CA . MET A 1 118 ? -10.366 -7.126 -10.719 1.00 89.50 118 MET A CA 1
ATOM 884 C C . MET A 1 118 ? -9.566 -6.078 -11.502 1.00 89.50 118 MET A C 1
ATOM 886 O O . MET A 1 118 ? -10.133 -5.334 -12.303 1.00 89.50 118 MET A O 1
ATOM 890 N N . TRP A 1 119 ? -8.250 -5.992 -11.289 1.00 79.88 119 TRP A N 1
ATOM 891 C CA . TRP A 1 119 ? -7.429 -5.032 -12.019 1.00 79.88 119 TRP A CA 1
ATOM 892 C C . TRP A 1 119 ? -7.596 -5.229 -13.530 1.00 79.88 119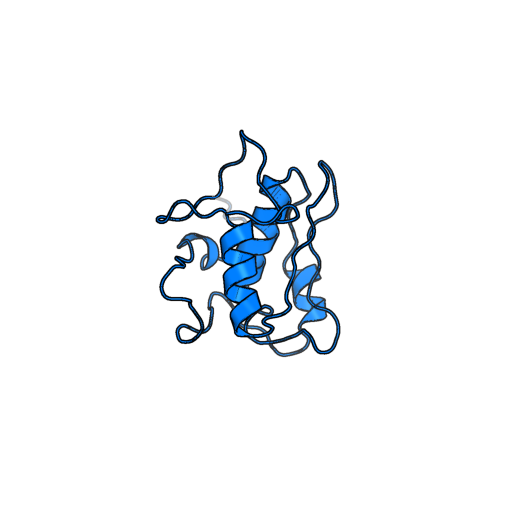 TRP A C 1
ATOM 894 O O . TRP A 1 119 ? -7.396 -6.321 -14.064 1.00 79.88 119 TRP A O 1
ATOM 904 N N . THR A 1 120 ? -7.948 -4.148 -14.225 1.00 65.38 120 THR A N 1
ATOM 905 C CA . THR A 1 120 ? -7.998 -4.114 -15.684 1.00 65.38 120 THR A CA 1
ATOM 906 C C . THR A 1 120 ? -6.973 -3.098 -16.182 1.00 65.38 120 THR A C 1
ATOM 908 O O . THR A 1 120 ? -6.955 -1.961 -15.703 1.00 65.38 120 THR A O 1
ATOM 911 N N . PRO A 1 121 ? -6.108 -3.453 -17.149 1.00 57.34 121 PRO A N 1
ATOM 912 C CA . PRO A 1 121 ? -5.292 -2.455 -17.814 1.00 57.34 121 PRO A CA 1
ATOM 913 C C . PRO A 1 121 ? -6.234 -1.484 -18.523 1.00 57.34 121 PRO A C 1
ATOM 915 O O . PRO A 1 121 ? -7.048 -1.887 -19.361 1.00 57.34 121 PRO A O 1
ATOM 918 N N . SER A 1 122 ? -6.140 -0.200 -18.197 1.00 55.66 122 SER A N 1
ATOM 919 C CA . SER A 1 122 ? -6.935 0.856 -18.814 1.00 55.66 122 SER A CA 1
ATOM 920 C C . SER A 1 122 ? -6.515 1.088 -20.276 1.00 55.66 122 SER A C 1
ATOM 922 O O . SER A 1 122 ? -5.828 2.053 -20.586 1.00 55.66 122 SER A O 1
ATOM 924 N N . SER A 1 123 ? -6.907 0.183 -21.187 1.00 48.03 123 SER A N 1
ATOM 925 C CA . SER A 1 123 ? -7.302 0.433 -22.594 1.00 48.03 123 SER A CA 1
ATOM 926 C C . SER A 1 123 ? -7.305 -0.840 -23.468 1.00 48.03 123 SER A C 1
ATOM 928 O O . SER A 1 123 ? -6.454 -1.077 -24.317 1.00 48.03 123 SER A O 1
ATOM 930 N N . ARG A 1 124 ? -8.410 -1.585 -23.422 1.00 47.16 124 ARG A N 1
ATOM 931 C CA . ARG A 1 124 ? -9.162 -1.825 -24.665 1.00 47.16 124 ARG A CA 1
ATOM 932 C C . ARG A 1 124 ? -10.551 -1.244 -24.464 1.00 47.16 124 ARG A C 1
ATOM 934 O O . ARG A 1 124 ? -11.516 -1.973 -24.261 1.00 47.16 124 ARG A O 1
ATOM 941 N N . ARG A 1 125 ? -10.680 0.076 -24.630 1.00 52.66 125 ARG A N 1
ATOM 942 C CA . ARG A 1 125 ? -11.868 0.547 -25.345 1.00 52.66 125 ARG A CA 1
ATOM 943 C C . ARG A 1 125 ? -11.723 -0.039 -26.746 1.00 52.66 125 ARG A C 1
ATOM 945 O O . ARG A 1 125 ? -11.097 0.561 -27.612 1.00 52.66 125 ARG A O 1
ATOM 952 N N . ARG A 1 126 ? -12.199 -1.274 -26.944 1.00 46.94 126 ARG A N 1
ATOM 953 C CA . ARG A 1 126 ? -12.577 -1.708 -28.284 1.00 46.94 126 ARG A CA 1
ATOM 954 C C . ARG A 1 126 ? -13.586 -0.655 -28.713 1.00 46.94 126 ARG A C 1
ATOM 956 O O . ARG A 1 126 ? -14.666 -0.591 -28.135 1.00 46.94 126 ARG A O 1
ATOM 963 N N . GLY A 1 127 ? -13.195 0.205 -29.648 1.00 44.09 127 GLY A N 1
ATOM 964 C CA . GLY A 1 127 ? -14.156 0.873 -30.503 1.00 44.09 127 GLY A CA 1
ATOM 965 C C . GLY A 1 127 ? -14.950 -0.229 -31.190 1.00 44.09 127 GLY A C 1
ATOM 966 O O . GLY A 1 127 ? -14.532 -0.750 -32.216 1.00 44.09 127 GLY A O 1
ATOM 967 N N . GLY A 1 128 ? -16.020 -0.674 -30.539 1.00 39.84 128 GLY A N 1
ATOM 968 C CA . GLY A 1 128 ? -17.090 -1.428 -31.155 1.00 39.84 128 GLY A CA 1
ATOM 969 C C . GLY A 1 128 ? -18.025 -0.398 -31.747 1.00 39.84 128 GLY A C 1
ATOM 970 O O . GLY A 1 128 ? -18.947 0.049 -31.074 1.00 39.84 128 GLY A O 1
ATOM 971 N N . HIS A 1 129 ? -17.715 0.028 -32.968 1.00 42.12 129 HIS A N 1
ATOM 972 C CA . HIS A 1 129 ? -18.722 0.613 -33.831 1.00 42.12 129 HIS A CA 1
ATOM 973 C C . HIS A 1 129 ? -19.714 -0.507 -34.165 1.00 42.12 129 HIS A C 1
ATOM 975 O O . HIS A 1 129 ? -19.328 -1.516 -34.759 1.00 42.12 129 HIS A O 1
ATOM 981 N N . ILE A 1 130 ? -20.947 -0.343 -33.688 1.00 48.59 130 ILE A N 1
ATOM 982 C CA . ILE A 1 130 ? -22.137 -0.779 -34.423 1.00 48.59 130 ILE A CA 1
ATOM 983 C C . ILE A 1 130 ? -22.313 0.203 -35.586 1.00 48.59 130 ILE A C 1
ATOM 985 O O . ILE A 1 130 ? -21.956 1.397 -35.394 1.00 48.59 130 ILE A O 1
#

pLDDT: mean 86.62, std 14.89, range [35.0, 96.81]